Protein AF-A0AAQ4F055-F1 (afdb_monomer)

Sequence (159 aa):
MQILIKCYDGRCVAYERADASFLLQWHLGCYTKAVTPTYRGFDTFYGYYYGEEDYYSHNSTYGNHTGLDFWIGTQPNWADSGVYSTTLYTRRVQQLIRNRQKDKPMFLFMSYQATHGAGGPEPLQAPKENVEKFPYIEENARRHYAGMVDAMDQSVGER

Nearest PDB structures (foldseek):
  1fsu-assembly1_A  TM=9.422E-01  e=6.956E-14  Homo sapiens
  6psm-assembly3_D  TM=8.001E-01  e=7.252E-09  Pseudoalteromonas fuliginea
  6psm-assembly2_E  TM=7.766E-01  e=3.174E-08  Pseudoalteromonas fuliginea
  6psm-assembly3_F  TM=7.761E-01  e=5.657E-08  Pseudoalteromonas fuliginea
  6prm-assembly1_B  TM=7.791E-01  e=8.314E-08  Pseudoalteromonas fuliginea

Secondary structure (DSSP, 8-state):
--EEEEEETTEEEEEEPPEEEEEEE--S--SSGGGSGGGTT-SEEEEESSS---TTT-EEEETTEEEE--EETTEE--TTTTS-HHHHHHHHHHHHHHHS-TTS-EEEEEE--TTSPPSSS------HHHHTT-TT--SHHHHHHHHHHHHHHHHHH--

Foldseek 3Di:
DDFDWDDDPNDTDTDDDAQAEEEEEAQQDDPDPCRDPCNVRHVWYWYFYHPAADQAQCWDDDDPDIDHGTDTRHDTDRPRHRPGRLVVRLVVVVVCVVPDDPPGHHHYHYDDSPPAFHPDDGGQDAPPVLLVVCPVPPDNSVSSSSSSVSSNVVSVVDD

Mean predicted aligned error: 6.12 Å

Solvent-accessible surface area (backbone atoms only — not comparable to full-atom values): 9147 Å² total; per-residue (Å²): 137,72,73,44,74,50,68,58,95,93,44,72,46,80,39,78,68,50,56,25,35,39,34,37,51,61,56,72,50,65,95,44,70,75,48,27,60,64,57,68,78,20,79,38,32,44,34,29,48,54,89,48,34,27,56,30,65,32,31,26,70,58,92,96,45,72,47,76,42,32,29,50,61,90,39,81,47,74,86,60,49,73,43,51,45,69,60,54,51,39,53,48,51,53,50,51,65,71,71,48,61,88,92,52,62,74,42,78,47,74,39,68,63,68,78,58,60,24,54,70,97,65,31,69,75,49,60,65,78,40,28,66,75,39,76,85,47,80,56,64,69,61,19,29,47,50,5,23,49,51,50,50,50,49,46,70,70,61,130

Radius of gyration: 18.48 Å; Cα contacts (8 Å, |Δi|>4): 271; chains: 1; bounding box: 55×34×50 Å

InterPro domains:
  IPR000917 Sulfatase, N-terminal [PF00884] (25-157)
  IPR017850 Alkaline-phosphatase-like, cor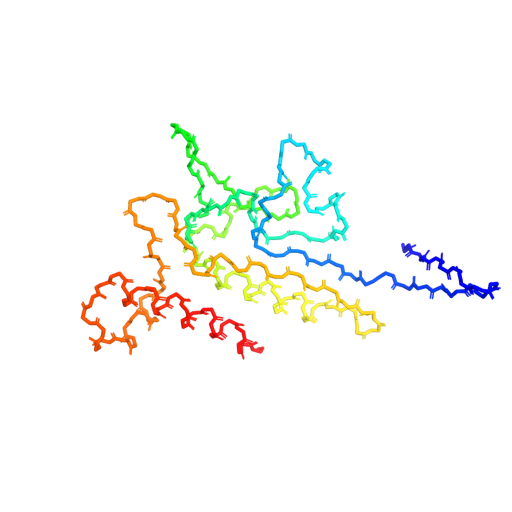e domain superfamily [G3DSA:3.40.720.10] (26-158)
  IPR017850 Alkaline-phosphatase-like, core domain superfamily [SSF53649] (26-158)
  IPR047115 Arylsulfatase B [PTHR10342] (25-157)

Structure (mmCIF, N/CA/C/O backbone):
data_AF-A0AAQ4F055-F1
#
_entry.id   AF-A0AAQ4F055-F1
#
loop_
_atom_site.group_PDB
_atom_site.id
_atom_site.type_symbol
_atom_site.label_atom_id
_atom_site.label_alt_id
_atom_site.label_comp_id
_atom_site.label_asym_id
_atom_site.label_entity_id
_atom_site.label_seq_id
_atom_site.pdbx_PDB_ins_code
_atom_site.Cartn_x
_atom_site.Cartn_y
_atom_site.Cartn_z
_atom_site.occupancy
_atom_site.B_iso_or_equiv
_atom_site.auth_seq_id
_atom_site.auth_comp_id
_atom_site.auth_asym_id
_atom_site.auth_atom_id
_atom_site.pdbx_PDB_model_num
ATOM 1 N N . MET A 1 1 ? -16.832 3.080 24.483 1.00 46.72 1 MET A N 1
ATOM 2 C CA . MET A 1 1 ? -17.998 2.723 23.648 1.00 46.72 1 MET A CA 1
ATOM 3 C C . MET A 1 1 ? -18.779 3.999 23.375 1.00 46.72 1 MET A C 1
ATOM 5 O O . MET A 1 1 ? -19.244 4.607 24.329 1.00 46.72 1 MET A O 1
ATOM 9 N N . GLN A 1 2 ? -18.812 4.479 22.129 1.00 46.78 2 GLN A N 1
ATOM 10 C CA . GLN A 1 2 ? -19.479 5.737 21.766 1.00 46.78 2 GLN A CA 1
ATOM 11 C C . GLN A 1 2 ? -20.788 5.388 21.046 1.00 46.78 2 GLN A C 1
ATOM 13 O O . GLN A 1 2 ? -20.778 5.019 19.875 1.00 46.78 2 GLN A O 1
ATOM 18 N N . ILE A 1 3 ? -21.900 5.425 21.781 1.00 56.66 3 ILE A N 1
ATOM 19 C CA . ILE A 1 3 ? -23.243 5.249 21.219 1.00 56.66 3 ILE A CA 1
ATOM 20 C C . ILE A 1 3 ? -23.617 6.568 20.540 1.00 56.66 3 ILE A C 1
ATOM 22 O O . ILE A 1 3 ? -23.671 7.611 21.193 1.00 56.66 3 ILE A O 1
ATOM 26 N N . LEU A 1 4 ? -23.837 6.536 19.227 1.00 60.16 4 LEU A N 1
ATOM 27 C CA . LEU A 1 4 ? -24.310 7.688 18.466 1.00 60.16 4 LEU A CA 1
ATOM 28 C C . LEU A 1 4 ? -25.834 7.679 18.492 1.00 60.16 4 LEU A C 1
ATOM 30 O O . LEU A 1 4 ? -26.469 6.811 17.903 1.00 60.16 4 LEU A O 1
ATOM 34 N N . ILE A 1 5 ? -26.433 8.656 19.163 1.00 66.44 5 ILE A N 1
ATOM 35 C CA . ILE A 1 5 ? -27.881 8.847 19.119 1.00 66.44 5 ILE A CA 1
ATOM 36 C C . ILE A 1 5 ? -28.179 9.780 17.947 1.00 66.44 5 ILE A C 1
ATOM 38 O O . ILE A 1 5 ? -27.815 10.956 17.980 1.00 66.44 5 ILE A O 1
ATOM 42 N N . LYS A 1 6 ? -28.829 9.260 16.903 1.00 66.25 6 LYS A N 1
ATOM 43 C CA . LYS A 1 6 ? -29.417 10.092 15.847 1.00 66.25 6 LYS A CA 1
ATOM 44 C C . LYS A 1 6 ? -30.926 10.115 16.027 1.00 66.25 6 LYS A C 1
ATOM 46 O O . LYS A 1 6 ? -31.554 9.062 16.126 1.00 66.25 6 LYS A O 1
ATOM 51 N N . CYS A 1 7 ? -31.494 11.315 16.056 1.00 71.38 7 CYS A N 1
ATOM 52 C CA . CYS A 1 7 ? -32.933 11.511 16.144 1.00 71.38 7 CYS A CA 1
ATOM 53 C C . CYS A 1 7 ? -33.461 12.073 14.821 1.00 71.38 7 CYS A C 1
ATOM 55 O O . CYS A 1 7 ? -32.943 13.075 14.333 1.00 71.38 7 CYS A O 1
ATOM 57 N N . TYR A 1 8 ? -34.486 11.430 14.265 1.00 63.22 8 TYR A N 1
ATOM 58 C CA . TYR A 1 8 ? -35.240 11.891 13.096 1.00 63.22 8 TYR A CA 1
ATOM 59 C C . TYR A 1 8 ? -36.734 11.812 13.432 1.00 63.22 8 TYR A C 1
ATOM 61 O O . TYR A 1 8 ? -37.177 10.825 14.020 1.00 63.22 8 TYR A O 1
ATOM 69 N N . ASP A 1 9 ? -37.499 12.861 13.118 1.00 75.25 9 ASP A N 1
ATOM 70 C CA . ASP A 1 9 ? -38.947 12.964 13.378 1.00 75.25 9 ASP A CA 1
ATOM 71 C C . ASP A 1 9 ? -39.368 12.544 14.799 1.00 75.25 9 ASP A C 1
ATOM 73 O O . ASP A 1 9 ? -40.263 11.722 15.001 1.00 75.25 9 ASP A O 1
ATOM 77 N N . GLY A 1 10 ? -38.668 13.069 15.810 1.00 71.44 10 GLY A N 1
ATOM 78 C CA . GLY A 1 10 ? -38.976 12.814 17.223 1.00 71.44 10 GLY A CA 1
ATOM 79 C C . GLY A 1 10 ? -38.654 11.398 17.717 1.00 71.44 10 GLY A C 1
ATOM 80 O O . GLY A 1 10 ? -38.913 11.089 18.878 1.00 71.44 10 GLY A O 1
ATOM 81 N N . ARG A 1 11 ? -38.062 10.538 16.878 1.00 46.00 11 ARG A N 1
ATOM 82 C CA . ARG A 1 11 ? -37.600 9.197 17.254 1.00 46.00 11 ARG A CA 1
ATOM 83 C C . ARG A 1 11 ? -36.081 9.153 17.270 1.00 46.00 11 ARG A C 1
ATOM 85 O O . ARG A 1 11 ? -35.432 9.428 16.264 1.00 46.00 11 ARG A O 1
ATOM 92 N N . CYS A 1 12 ? -35.519 8.798 18.420 1.00 61.97 12 CYS A N 1
ATOM 93 C CA . CYS A 1 12 ? -34.085 8.621 18.599 1.00 61.97 12 CYS A CA 1
ATOM 94 C C . CYS A 1 12 ? -33.729 7.142 18.479 1.00 61.97 12 CYS A C 1
ATOM 96 O O . CYS A 1 12 ? -34.292 6.306 19.183 1.00 61.97 12 CYS A O 1
ATOM 98 N N . VAL A 1 13 ? -32.785 6.828 17.594 1.00 56.88 13 VAL A N 1
ATOM 99 C CA . VAL A 1 13 ? -32.222 5.484 17.452 1.00 56.88 13 VAL A CA 1
ATOM 100 C C . VAL A 1 13 ? -30.773 5.540 17.916 1.00 56.88 13 VAL A C 1
ATOM 102 O O . VAL A 1 13 ? -29.986 6.370 17.449 1.00 56.88 13 VAL A O 1
ATOM 105 N N . ALA A 1 14 ? -30.435 4.671 18.864 1.00 57.00 14 ALA A N 1
ATOM 106 C CA . ALA A 1 14 ? -29.056 4.420 19.241 1.00 57.00 14 ALA A CA 1
ATOM 107 C C . ALA A 1 14 ? -28.395 3.609 18.120 1.00 57.00 14 ALA A C 1
ATOM 109 O O . ALA A 1 14 ? -28.793 2.479 17.851 1.00 57.00 14 ALA A O 1
ATOM 110 N N . TYR A 1 15 ? -27.40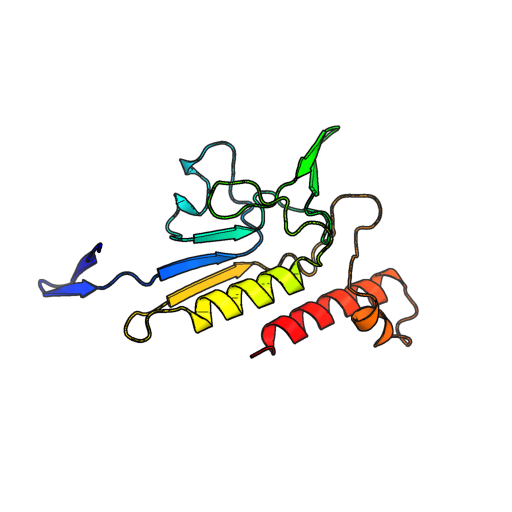9 4.203 17.456 1.00 57.75 15 TYR A N 1
ATOM 111 C CA . TYR A 1 15 ? -26.541 3.517 16.512 1.00 57.75 15 TYR A CA 1
ATOM 112 C C . TYR A 1 15 ? -25.218 3.199 17.195 1.00 57.75 15 TYR A C 1
ATOM 114 O O . TYR A 1 15 ? -24.540 4.079 17.738 1.00 57.75 15 TYR A O 1
ATOM 122 N N . GLU A 1 16 ? -24.818 1.938 17.115 1.00 63.78 16 GLU A N 1
ATOM 123 C CA . GLU A 1 16 ? -23.424 1.587 17.317 1.00 63.78 16 GLU A CA 1
ATOM 124 C C . GLU A 1 16 ? -22.636 2.013 16.082 1.00 63.78 16 GLU A C 1
ATOM 126 O O . GLU A 1 16 ? -22.966 1.662 14.946 1.00 63.78 16 GLU A O 1
ATOM 131 N N . ARG A 1 17 ? -21.601 2.826 16.296 1.00 70.50 17 ARG A N 1
ATOM 132 C CA . ARG A 1 17 ? -20.678 3.199 15.226 1.00 70.50 17 ARG A CA 1
ATOM 133 C C . ARG A 1 17 ? -19.938 1.946 14.768 1.00 70.50 17 ARG A C 1
ATOM 135 O O . ARG A 1 17 ? -19.347 1.270 15.606 1.00 70.50 17 ARG A O 1
ATOM 142 N N . ALA A 1 18 ? -19.943 1.671 13.467 1.00 76.44 18 ALA A N 1
ATOM 143 C CA . ALA A 1 18 ? -19.103 0.627 12.893 1.00 76.44 18 ALA A CA 1
ATOM 144 C C . ALA A 1 18 ? -17.621 0.896 13.195 1.00 76.44 18 ALA A C 1
ATOM 146 O O . ALA A 1 18 ? -17.208 2.057 13.179 1.00 76.44 18 ALA A O 1
ATOM 147 N N . ASP A 1 19 ? -16.830 -0.154 13.431 1.00 81.81 19 ASP A N 1
ATOM 148 C CA . ASP A 1 19 ? -15.371 0.003 13.469 1.00 81.81 19 ASP A CA 1
ATOM 149 C C . ASP A 1 19 ? -14.891 0.368 12.062 1.00 81.81 19 ASP A C 1
ATOM 151 O O . ASP A 1 19 ? -15.080 -0.398 11.113 1.00 81.81 19 ASP A O 1
ATOM 155 N N . ALA A 1 20 ? -14.322 1.563 11.923 1.00 82.38 20 ALA A N 1
ATOM 156 C CA . ALA A 1 20 ? -13.888 2.130 10.658 1.00 82.38 20 ALA A CA 1
ATOM 157 C C . ALA A 1 20 ? -12.373 1.984 10.515 1.00 82.38 20 ALA A C 1
ATOM 159 O O . ALA A 1 20 ? -11.609 2.504 11.325 1.00 82.38 20 ALA A O 1
ATOM 160 N N . SER A 1 21 ? -11.912 1.313 9.465 1.00 85.06 21 SER A N 1
ATOM 161 C CA . SER A 1 21 ? -10.482 1.218 9.155 1.00 85.06 21 SER A CA 1
ATOM 162 C C . SER A 1 21 ? -10.198 1.776 7.771 1.00 85.06 21 SER A C 1
ATOM 164 O O . SER A 1 21 ? -10.921 1.478 6.820 1.00 85.06 21 SER A O 1
ATOM 166 N N . PHE A 1 22 ? -9.144 2.581 7.672 1.00 87.31 22 PHE A N 1
ATOM 167 C CA . PHE A 1 22 ? -8.618 3.080 6.408 1.00 87.31 22 PHE A CA 1
ATOM 168 C C . PHE A 1 22 ? -7.334 2.338 6.070 1.00 87.31 22 PHE A C 1
ATOM 170 O O . PHE A 1 22 ? -6.440 2.218 6.910 1.00 87.31 22 PHE A O 1
ATOM 177 N N . LEU A 1 23 ? -7.231 1.868 4.837 1.00 84.50 23 LEU A N 1
ATOM 178 C CA . LEU A 1 23 ? -6.075 1.146 4.338 1.00 84.50 23 LEU A CA 1
ATOM 179 C C . LEU A 1 23 ? -5.570 1.820 3.066 1.00 84.50 23 LEU A C 1
ATOM 181 O O . LEU A 1 23 ? -6.397 2.198 2.238 1.00 84.50 23 LEU A O 1
ATOM 185 N N . LEU A 1 24 ? -4.242 1.877 2.918 1.00 84.56 24 LEU A N 1
ATOM 186 C CA . LEU A 1 24 ? -3.492 2.419 1.777 1.00 84.56 24 LEU A CA 1
ATOM 187 C C . LEU A 1 24 ? -3.357 3.951 1.710 1.00 84.56 24 LEU A C 1
ATOM 189 O O . LEU A 1 24 ? -2.885 4.565 2.663 1.00 84.56 24 LEU A O 1
ATOM 193 N N . GLN A 1 25 ? -3.692 4.546 0.562 1.00 93.44 25 GLN A N 1
ATOM 194 C CA . GLN A 1 25 ? -3.351 5.902 0.180 1.00 93.44 25 GLN A CA 1
ATOM 195 C C . GLN A 1 25 ? -4.319 6.886 0.807 1.00 93.44 25 GLN A C 1
ATOM 197 O O . GLN A 1 25 ? -5.512 6.863 0.491 1.00 93.44 25 GLN A O 1
ATOM 202 N N . TRP A 1 26 ? -3.804 7.783 1.645 1.00 95.88 26 TRP A N 1
ATOM 203 C CA . TRP A 1 26 ? -4.598 8.884 2.173 1.00 95.88 26 TRP A CA 1
ATOM 204 C C . TRP A 1 26 ? -4.691 10.054 1.189 1.00 95.88 26 TRP A C 1
ATOM 206 O O . TRP A 1 26 ? -5.776 10.357 0.710 1.00 95.88 26 TRP A O 1
ATOM 216 N N . HIS A 1 27 ? -3.571 10.722 0.895 1.00 95.25 27 HIS A N 1
ATOM 217 C CA . HIS A 1 27 ? -3.448 11.855 -0.034 1.00 95.25 27 HIS A CA 1
ATOM 218 C C . HIS A 1 27 ? -4.424 13.037 0.188 1.00 95.25 27 HIS A C 1
ATOM 220 O O . HIS A 1 27 ? -4.659 13.842 -0.709 1.00 95.25 27 HIS A O 1
ATOM 226 N N . LEU A 1 28 ? -4.963 13.200 1.402 1.00 95.50 28 LEU A N 1
ATOM 227 C CA . LEU A 1 28 ? -5.865 14.307 1.774 1.00 95.50 28 LEU A CA 1
ATOM 228 C C . LEU A 1 28 ? -5.256 15.233 2.847 1.00 95.50 28 LEU A C 1
ATOM 230 O O . LEU A 1 28 ? -5.959 15.989 3.521 1.00 95.50 28 LEU A O 1
ATOM 234 N N . GLY A 1 29 ? -3.927 15.190 2.978 1.00 92.75 29 GLY A N 1
ATOM 235 C CA . GLY A 1 29 ? -3.126 16.054 3.842 1.00 92.75 29 GLY A CA 1
ATOM 236 C C . GLY A 1 29 ? -2.565 15.347 5.077 1.00 92.75 29 GLY A C 1
ATOM 237 O O . GLY A 1 29 ? -3.234 14.545 5.722 1.00 92.75 29 GLY A O 1
ATOM 238 N N . CYS A 1 30 ? -1.327 15.688 5.435 1.00 93.38 30 CYS A N 1
ATOM 239 C CA . CYS A 1 30 ? -0.613 15.105 6.579 1.00 93.38 30 CYS A CA 1
ATOM 240 C C . CYS A 1 30 ? 0.200 16.119 7.399 1.00 93.38 30 CYS A C 1
ATOM 242 O O . CYS A 1 30 ? 0.888 15.740 8.341 1.00 93.38 30 CYS A O 1
ATOM 244 N N . TYR A 1 31 ? 0.098 17.417 7.086 1.00 92.56 31 TYR A N 1
ATOM 245 C CA . TYR A 1 31 ? 0.879 18.463 7.758 1.00 92.56 31 TYR A CA 1
ATOM 246 C C . TYR A 1 31 ? 0.569 18.581 9.263 1.00 92.56 31 TYR A C 1
ATOM 248 O O . TYR A 1 31 ? 1.427 18.954 10.058 1.00 92.56 31 TYR A O 1
ATOM 256 N N . THR A 1 32 ? -0.655 18.239 9.677 1.00 94.94 32 THR A N 1
ATOM 257 C CA . THR A 1 32 ? -1.042 18.164 11.093 1.00 94.94 32 THR A CA 1
ATOM 258 C C . THR A 1 32 ? -1.762 16.855 11.382 1.00 94.94 32 THR A C 1
ATOM 260 O O . THR A 1 32 ? -2.409 16.285 10.507 1.00 94.94 32 THR A O 1
ATOM 263 N N . LYS A 1 33 ? -1.749 16.411 12.643 1.00 92.31 33 LYS A N 1
ATOM 264 C CA . LYS A 1 33 ? -2.529 15.235 13.067 1.00 92.31 33 LYS A CA 1
ATOM 265 C C . LYS A 1 33 ? -4.019 15.377 12.743 1.00 92.31 33 LYS A C 1
ATOM 267 O O . LYS A 1 33 ? -4.649 14.412 12.351 1.00 92.31 33 LYS A O 1
ATOM 272 N N . ALA A 1 34 ? -4.577 16.585 12.822 1.00 94.25 34 ALA A N 1
ATOM 273 C CA . ALA A 1 34 ? -5.997 16.828 12.560 1.00 94.25 34 ALA A CA 1
ATOM 274 C C . ALA A 1 34 ? -6.432 16.533 11.110 1.00 94.25 34 ALA A C 1
ATOM 276 O O . ALA A 1 34 ? -7.630 16.440 10.838 1.00 94.25 34 ALA A O 1
ATOM 277 N N . VAL A 1 35 ? -5.496 16.420 10.163 1.00 94.81 35 VAL A N 1
ATOM 278 C CA . VAL A 1 35 ? -5.797 16.056 8.770 1.00 94.81 35 VAL A CA 1
ATOM 279 C C . VAL A 1 35 ? -5.487 14.593 8.447 1.00 94.81 35 VAL A C 1
ATOM 281 O O . VAL A 1 35 ? -5.801 14.175 7.343 1.00 94.81 35 VAL A O 1
ATOM 284 N N . THR A 1 36 ? -4.948 13.798 9.380 1.00 95.75 36 THR A N 1
ATOM 285 C CA . THR A 1 36 ? -4.659 12.374 9.133 1.00 95.75 36 THR A CA 1
ATOM 286 C C . THR A 1 36 ? -5.897 11.484 9.358 1.00 95.75 36 THR A C 1
ATOM 288 O O . THR A 1 36 ? -6.830 11.885 10.065 1.00 95.75 36 THR A O 1
ATOM 291 N N . PRO A 1 37 ? -5.936 10.255 8.798 1.00 95.81 37 PRO A N 1
ATOM 292 C CA . PRO A 1 37 ? -7.121 9.388 8.816 1.00 95.81 37 PRO A CA 1
ATOM 293 C C . PRO A 1 37 ? -7.664 9.103 10.220 1.00 95.81 37 PRO A C 1
ATOM 295 O O . PRO A 1 37 ? -8.876 9.160 10.445 1.00 95.81 37 PRO A O 1
ATOM 298 N N . THR A 1 38 ? -6.772 8.876 11.191 1.00 94.81 38 THR A N 1
ATOM 299 C CA . THR A 1 38 ? -7.136 8.564 12.584 1.00 94.81 38 THR A CA 1
ATOM 300 C C . THR A 1 38 ? -7.831 9.716 13.315 1.00 94.81 38 THR A C 1
ATOM 302 O O . THR A 1 38 ? -8.491 9.502 14.328 1.00 94.81 38 THR A O 1
ATOM 305 N N . TYR A 1 39 ? -7.753 10.937 12.778 1.00 93.94 39 TYR A N 1
ATOM 306 C CA . TYR A 1 39 ? -8.461 12.121 13.274 1.00 93.94 39 TYR A CA 1
ATOM 307 C C . TYR A 1 39 ? -9.610 12.554 12.347 1.00 93.94 39 TYR A C 1
ATOM 309 O O . TYR A 1 39 ? -10.249 13.580 12.581 1.00 93.94 39 TYR A O 1
ATOM 317 N N . ARG A 1 40 ? -9.903 11.768 11.303 1.00 93.00 40 ARG A N 1
ATOM 318 C CA . ARG A 1 40 ? -10.929 12.042 10.282 1.00 93.00 40 ARG A CA 1
ATOM 319 C C . ARG A 1 40 ? -12.012 10.967 10.199 1.00 93.00 40 ARG A C 1
ATOM 321 O O . ARG A 1 40 ? -12.712 10.868 9.199 1.00 93.00 40 ARG A O 1
ATOM 328 N N . GLY A 1 41 ? -12.203 10.217 11.283 1.00 90.00 41 GLY A N 1
ATOM 329 C CA . GLY A 1 41 ? -13.308 9.266 11.418 1.00 90.00 41 GLY A CA 1
ATOM 330 C C . GLY A 1 41 ? -12.924 7.800 11.220 1.00 90.00 41 GLY A C 1
ATOM 331 O O . GLY A 1 41 ? -13.812 6.951 11.272 1.00 90.00 41 GLY A O 1
ATOM 332 N N . PHE A 1 42 ? -11.636 7.491 11.067 1.00 93.75 42 PHE A N 1
ATOM 333 C CA . PHE A 1 42 ? -11.143 6.116 11.048 1.00 93.75 42 PHE A CA 1
ATOM 334 C C . PHE A 1 42 ? -10.541 5.744 12.400 1.00 93.75 42 PHE A C 1
ATOM 336 O O . PHE A 1 42 ? -9.725 6.476 12.948 1.00 93.75 42 PHE A O 1
ATOM 343 N N . ASP A 1 43 ? -10.954 4.607 12.944 1.00 92.75 43 ASP A N 1
ATOM 344 C CA . ASP A 1 43 ? -10.450 4.070 14.207 1.00 92.75 43 ASP A CA 1
ATOM 345 C C . ASP A 1 43 ? -9.057 3.452 14.025 1.00 92.75 43 ASP A C 1
ATOM 347 O O . ASP A 1 43 ? -8.217 3.525 14.922 1.00 92.75 43 ASP A O 1
ATOM 351 N N . THR A 1 44 ? -8.779 2.884 12.844 1.00 94.44 44 THR A N 1
ATOM 352 C CA . THR A 1 44 ? -7.444 2.384 12.491 1.00 94.44 44 THR A CA 1
ATOM 353 C C . THR A 1 44 ? -6.989 2.867 11.115 1.00 94.44 44 THR A C 1
ATOM 355 O O . THR A 1 44 ? -7.802 3.109 10.221 1.00 94.44 44 THR A O 1
ATOM 358 N N . PHE A 1 45 ? -5.672 3.005 10.955 1.00 96.62 45 PHE A N 1
ATOM 359 C CA . PHE A 1 45 ? -5.017 3.344 9.694 1.00 96.62 45 PHE A CA 1
ATOM 360 C C . PHE A 1 45 ? -3.835 2.405 9.458 1.00 96.62 45 PHE A C 1
ATOM 362 O O . PHE A 1 45 ? -3.095 2.109 10.400 1.00 96.62 45 PHE A O 1
ATOM 369 N N . TYR A 1 46 ? -3.674 1.927 8.228 1.00 97.50 46 TYR A N 1
ATOM 370 C CA . TYR A 1 46 ? -2.503 1.171 7.791 1.00 97.50 46 TYR A CA 1
ATOM 371 C C . TYR A 1 46 ? -2.213 1.507 6.324 1.00 97.50 46 TYR A C 1
ATOM 373 O O . TYR A 1 46 ? -2.970 1.102 5.440 1.00 97.50 46 TYR A O 1
ATOM 381 N N . GLY A 1 47 ? -1.164 2.280 6.062 1.00 96.75 47 GLY A N 1
ATOM 382 C CA . GLY A 1 47 ? -0.874 2.794 4.723 1.00 96.75 47 GLY A CA 1
ATOM 383 C C . GLY A 1 47 ? 0.007 4.036 4.742 1.00 96.75 47 GLY A C 1
ATOM 384 O O . GLY A 1 47 ? 0.747 4.239 5.703 1.00 96.75 47 GLY A O 1
ATOM 385 N N . TYR A 1 48 ? -0.102 4.855 3.699 1.00 96.69 48 TYR A N 1
ATOM 386 C CA . TYR A 1 48 ? 0.771 6.001 3.448 1.00 96.69 48 TYR A CA 1
ATOM 387 C C . TYR A 1 48 ? 0.008 7.309 3.264 1.00 96.69 48 TYR A C 1
ATOM 389 O O . TYR A 1 48 ? -1.190 7.324 2.951 1.00 96.69 48 TYR A O 1
ATOM 397 N N . TYR A 1 49 ? 0.674 8.433 3.528 1.00 96.06 49 TYR A N 1
ATOM 398 C CA . TYR A 1 49 ? 0.023 9.738 3.539 1.00 96.06 49 TYR A CA 1
ATOM 399 C C . TYR A 1 49 ? 0.068 10.477 2.206 1.00 96.06 49 TYR A C 1
ATOM 401 O O . TYR A 1 49 ? -0.895 11.184 1.890 1.00 96.06 49 TYR A O 1
ATOM 409 N N . TYR A 1 50 ? 1.157 10.355 1.455 1.00 93.62 50 TYR A N 1
ATOM 410 C CA . TYR A 1 50 ? 1.378 11.061 0.200 1.00 93.62 50 TYR A CA 1
ATOM 411 C C . TYR A 1 50 ? 0.615 10.435 -0.976 1.00 93.62 50 TYR A C 1
ATOM 413 O O . TYR A 1 50 ? -0.215 9.538 -0.823 1.00 93.62 50 TYR A O 1
ATOM 421 N N . GLY A 1 51 ? 0.822 11.006 -2.165 1.00 92.56 51 GLY A N 1
ATOM 422 C CA . GLY A 1 51 ? 0.188 10.566 -3.405 1.00 92.56 51 GLY A CA 1
ATOM 423 C C . GLY A 1 51 ? 0.827 9.331 -4.034 1.00 92.56 51 GLY A C 1
ATOM 424 O O . GLY A 1 51 ? 0.174 8.657 -4.824 1.00 92.56 51 GLY A O 1
ATOM 425 N N . GLU A 1 52 ? 2.074 9.040 -3.673 1.00 92.75 52 GLU A N 1
ATOM 426 C CA . GLU A 1 52 ? 2.874 7.951 -4.218 1.00 92.75 52 GLU A CA 1
ATOM 427 C C . GLU A 1 52 ? 3.956 7.524 -3.221 1.00 92.75 52 GLU A C 1
ATOM 429 O O . GLU A 1 52 ? 4.486 8.340 -2.460 1.00 92.75 52 GLU A O 1
ATOM 434 N N . GLU A 1 53 ? 4.306 6.247 -3.276 1.00 94.88 53 GLU A N 1
ATOM 435 C CA . GLU A 1 53 ? 5.485 5.657 -2.652 1.00 94.88 53 GLU A CA 1
ATOM 436 C C . GLU A 1 53 ? 5.967 4.481 -3.514 1.00 94.88 53 GLU A C 1
ATOM 438 O O . GLU A 1 53 ? 5.299 4.072 -4.467 1.00 94.88 53 GLU A O 1
ATOM 443 N N . ASP A 1 54 ? 7.146 3.959 -3.211 1.00 96.31 54 ASP A N 1
ATOM 444 C CA . ASP A 1 54 ? 7.661 2.713 -3.778 1.00 96.31 54 ASP A CA 1
ATOM 445 C C . ASP A 1 54 ? 6.897 1.498 -3.218 1.00 96.31 54 ASP A C 1
ATOM 447 O O . ASP A 1 54 ? 6.654 1.425 -2.016 1.00 96.31 54 ASP A O 1
ATOM 451 N N . TYR A 1 55 ? 6.526 0.528 -4.061 1.00 96.75 55 TYR A N 1
ATOM 452 C CA . TYR A 1 55 ? 5.661 -0.598 -3.670 1.00 96.75 55 TYR A CA 1
ATOM 453 C C . TYR A 1 55 ? 6.301 -1.576 -2.677 1.00 96.75 55 TYR A C 1
ATOM 455 O O . TYR A 1 55 ? 5.584 -2.404 -2.113 1.00 96.75 55 TYR A O 1
ATOM 463 N N . TYR A 1 56 ? 7.625 -1.559 -2.512 1.00 96.44 56 TYR A N 1
ATOM 464 C CA . TYR A 1 56 ? 8.341 -2.523 -1.674 1.00 96.44 56 TYR A CA 1
ATOM 465 C C . TYR A 1 56 ? 9.002 -1.853 -0.476 1.00 96.44 56 TYR A C 1
ATOM 467 O O . TYR A 1 56 ? 8.871 -2.322 0.650 1.00 96.44 56 TYR A O 1
ATOM 475 N N . SER A 1 57 ? 9.753 -0.781 -0.706 1.00 95.94 57 SER A N 1
ATOM 476 C CA . SER A 1 57 ? 10.441 -0.045 0.353 1.00 95.94 57 SER A CA 1
ATOM 477 C C . SER A 1 57 ? 9.504 0.867 1.142 1.00 95.94 57 SER A C 1
ATOM 479 O O . SER A 1 57 ? 9.830 1.172 2.291 1.00 95.94 57 SER A O 1
ATOM 481 N N . HIS A 1 58 ? 8.366 1.257 0.548 1.00 96.06 58 HIS A N 1
ATOM 482 C CA . HIS A 1 58 ? 7.384 2.212 1.085 1.00 96.06 58 HIS A CA 1
ATOM 483 C C . HIS A 1 58 ? 7.992 3.587 1.384 1.00 96.06 58 HIS A C 1
ATOM 485 O O . HIS A 1 58 ? 7.630 4.293 2.327 1.00 96.06 58 HIS A O 1
ATOM 491 N N . ASN A 1 59 ? 9.009 3.945 0.599 1.00 95.50 59 ASN A N 1
ATOM 492 C CA . ASN A 1 59 ? 9.608 5.265 0.633 1.00 95.50 59 ASN A CA 1
ATOM 493 C C . ASN A 1 59 ? 8.917 6.172 -0.382 1.00 95.50 59 ASN A C 1
ATOM 495 O O . ASN A 1 59 ? 8.657 5.772 -1.517 1.00 95.50 59 ASN A O 1
ATOM 499 N N . SER A 1 60 ? 8.711 7.426 0.001 1.00 93.50 60 SER A N 1
ATOM 500 C CA . SER A 1 60 ? 8.294 8.496 -0.899 1.00 93.50 60 SER A CA 1
ATOM 501 C C . SER A 1 60 ? 9.433 9.504 -1.060 1.00 93.50 60 SER A C 1
ATOM 503 O O . SER A 1 60 ? 10.255 9.690 -0.154 1.00 93.50 60 SER A O 1
ATOM 505 N N . THR A 1 61 ? 9.516 10.139 -2.230 1.00 90.19 61 THR A N 1
ATOM 506 C CA . THR A 1 61 ? 10.519 11.171 -2.524 1.00 90.19 61 THR A CA 1
ATOM 507 C C . THR A 1 61 ? 9.825 12.488 -2.831 1.00 90.19 61 THR A C 1
ATOM 509 O O . THR A 1 61 ? 8.994 12.563 -3.729 1.00 90.19 61 THR A O 1
ATOM 512 N N . TYR A 1 62 ? 10.198 13.547 -2.116 1.00 85.06 62 TYR A N 1
ATOM 513 C CA . TYR A 1 62 ? 9.710 14.899 -2.361 1.00 85.06 62 TYR A CA 1
ATOM 514 C C . TYR A 1 62 ? 10.884 15.876 -2.448 1.00 85.06 62 TYR A C 1
ATOM 516 O O . TYR A 1 62 ? 11.615 16.100 -1.478 1.00 85.06 62 TYR A O 1
ATOM 524 N N . GLY A 1 63 ? 11.085 16.461 -3.631 1.00 86.75 63 GLY A N 1
ATOM 525 C CA . GLY A 1 63 ? 12.278 17.256 -3.922 1.00 86.75 63 GLY A CA 1
ATOM 526 C C . GLY A 1 63 ? 13.547 16.413 -3.770 1.00 86.75 63 GLY A C 1
ATOM 527 O O . GLY A 1 63 ? 13.679 15.376 -4.408 1.00 86.75 63 GLY A O 1
ATOM 528 N N . ASN A 1 64 ? 14.458 16.843 -2.894 1.00 90.00 64 ASN A N 1
ATOM 529 C CA . ASN A 1 64 ? 15.728 16.150 -2.631 1.00 90.00 64 ASN A CA 1
ATOM 530 C C . ASN A 1 64 ? 15.682 15.261 -1.374 1.00 90.00 64 ASN A C 1
ATOM 532 O O . ASN A 1 64 ? 16.729 14.875 -0.854 1.00 90.00 64 ASN A O 1
ATOM 536 N N . HIS A 1 65 ? 14.488 14.986 -0.844 1.00 90.56 65 HIS A N 1
ATOM 537 C CA . HIS A 1 65 ? 14.307 14.201 0.370 1.00 90.56 65 HIS A CA 1
ATOM 538 C C . HIS A 1 65 ? 13.576 12.903 0.058 1.00 90.56 65 HIS A C 1
ATOM 540 O O . HIS A 1 65 ? 12.487 12.929 -0.509 1.00 90.56 65 HIS A O 1
ATOM 546 N N . THR A 1 66 ? 14.155 11.788 0.493 1.00 93.31 66 THR A N 1
ATOM 547 C CA . THR A 1 66 ? 13.550 10.456 0.418 1.00 93.31 66 THR A CA 1
ATOM 548 C C . THR A 1 66 ? 13.446 9.895 1.826 1.00 93.31 66 THR A C 1
ATOM 550 O O . THR A 1 66 ? 14.397 9.984 2.606 1.00 93.31 66 THR A O 1
ATOM 553 N N . GLY A 1 67 ? 12.299 9.318 2.158 1.00 94.06 67 GLY A N 1
ATOM 554 C CA . GLY A 1 67 ? 12.083 8.679 3.449 1.00 94.06 67 GLY A CA 1
ATOM 555 C C . GLY A 1 67 ? 10.833 7.814 3.453 1.00 94.06 67 GLY A C 1
ATOM 556 O O . GLY A 1 67 ? 10.031 7.875 2.524 1.00 94.06 67 GLY A O 1
ATOM 557 N N . LEU A 1 68 ? 10.687 7.020 4.511 1.00 96.31 68 LEU A N 1
ATOM 558 C CA . LEU A 1 68 ? 9.547 6.130 4.695 1.00 96.31 68 LEU A CA 1
ATOM 559 C C . LEU A 1 68 ? 8.253 6.940 4.842 1.00 96.31 68 LEU A C 1
ATOM 561 O O . LEU A 1 68 ? 8.185 7.839 5.684 1.00 96.31 68 LEU A O 1
ATOM 565 N N . ASP A 1 69 ? 7.224 6.566 4.085 1.00 95.94 69 ASP A N 1
ATOM 566 C CA . ASP A 1 69 ? 5.858 7.072 4.233 1.00 95.94 69 ASP A CA 1
ATOM 567 C C . ASP A 1 69 ? 4.864 5.956 4.587 1.00 95.94 69 ASP A C 1
ATOM 569 O O . ASP A 1 69 ? 3.711 5.994 4.209 1.00 95.94 69 ASP A O 1
ATOM 573 N N . PHE A 1 70 ? 5.256 4.980 5.397 1.00 97.25 70 PHE A N 1
ATOM 574 C CA . PHE A 1 70 ? 4.389 3.862 5.770 1.00 97.25 70 PHE A CA 1
ATOM 575 C C . PHE A 1 70 ? 4.042 3.883 7.253 1.00 97.25 70 PHE A C 1
ATOM 577 O O . PHE A 1 70 ? 4.929 4.004 8.101 1.00 97.25 70 PHE A O 1
ATOM 584 N N . TRP A 1 71 ? 2.760 3.743 7.594 1.00 97.31 71 TRP A N 1
ATOM 585 C CA . TRP A 1 71 ? 2.253 4.021 8.939 1.00 97.31 71 TRP A CA 1
ATOM 586 C C . TRP A 1 71 ? 1.284 2.956 9.450 1.00 97.31 71 TRP A C 1
ATOM 588 O O . TRP A 1 71 ? 0.407 2.487 8.727 1.00 97.31 71 TRP A O 1
ATOM 598 N N . ILE A 1 72 ? 1.372 2.660 10.752 1.00 96.50 72 ILE A N 1
ATOM 599 C CA . ILE A 1 72 ? 0.329 1.975 11.528 1.00 96.50 72 ILE A CA 1
ATOM 600 C C . ILE A 1 72 ? -0.241 2.970 12.537 1.00 96.50 72 ILE A C 1
ATOM 602 O O . ILE A 1 72 ? 0.425 3.382 13.491 1.00 96.50 72 ILE A O 1
ATOM 606 N N . GLY A 1 73 ? -1.495 3.369 12.337 1.00 94.69 73 GLY A N 1
ATOM 607 C CA . GLY A 1 73 ? -2.137 4.413 13.126 1.00 94.69 73 GLY A CA 1
ATOM 608 C C . GLY A 1 73 ? -1.419 5.749 12.944 1.00 94.69 73 GLY A C 1
ATOM 609 O O . GLY A 1 73 ? -1.645 6.447 11.965 1.00 94.69 73 GLY A O 1
ATOM 610 N N . THR A 1 74 ? -0.566 6.116 13.900 1.00 94.31 74 THR A N 1
ATOM 611 C CA . THR A 1 74 ? 0.245 7.346 13.850 1.00 94.31 74 THR A CA 1
ATOM 612 C C . THR A 1 74 ? 1.743 7.079 13.999 1.00 94.31 74 THR A C 1
ATOM 614 O O . THR A 1 74 ? 2.489 8.013 14.284 1.00 94.31 74 THR A O 1
ATOM 617 N N . GLN A 1 75 ? 2.175 5.820 13.905 1.00 96.69 75 GLN A N 1
ATOM 618 C CA . GLN A 1 75 ? 3.572 5.417 14.071 1.00 96.69 75 GLN A CA 1
ATOM 619 C C . GLN A 1 75 ? 4.141 4.927 12.738 1.00 96.69 75 GLN A C 1
ATOM 621 O O . GLN A 1 75 ? 3.421 4.230 12.019 1.00 96.69 75 GLN A O 1
ATOM 626 N N . PRO A 1 76 ? 5.398 5.265 12.405 1.00 96.94 76 PRO A N 1
ATOM 627 C CA . PRO A 1 76 ? 6.040 4.769 11.196 1.00 96.94 76 PRO A CA 1
ATOM 628 C C . PRO A 1 76 ? 6.265 3.254 11.280 1.00 96.94 76 PRO A C 1
ATOM 630 O O . PRO A 1 76 ? 6.570 2.716 12.348 1.00 96.94 76 PRO A O 1
ATOM 633 N N . ASN A 1 77 ? 6.131 2.573 10.148 1.00 97.19 77 ASN A N 1
ATOM 634 C CA . ASN A 1 77 ? 6.157 1.122 10.042 1.00 97.19 77 ASN A CA 1
ATOM 635 C C . ASN A 1 77 ? 7.341 0.617 9.217 1.00 97.19 77 ASN A C 1
ATOM 637 O O . ASN A 1 77 ? 7.226 0.322 8.032 1.00 97.19 77 ASN A O 1
ATOM 641 N N . TRP A 1 78 ? 8.485 0.478 9.873 1.00 96.25 78 TRP A N 1
ATOM 642 C CA . TRP A 1 78 ? 9.715 0.003 9.236 1.00 96.25 78 TRP A CA 1
ATOM 643 C C . TRP A 1 78 ? 9.737 -1.510 8.997 1.00 96.25 78 TRP A C 1
ATOM 645 O O . TRP A 1 78 ? 10.496 -1.989 8.161 1.00 96.25 78 TRP A O 1
ATOM 655 N N . ALA A 1 79 ? 8.934 -2.268 9.750 1.00 96.75 79 ALA A N 1
ATOM 656 C CA . ALA A 1 79 ? 9.009 -3.728 9.789 1.00 96.75 79 ALA A CA 1
ATOM 657 C C . ALA A 1 79 ? 8.527 -4.401 8.496 1.00 96.75 79 ALA A C 1
ATOM 659 O O . ALA A 1 79 ? 8.955 -5.511 8.196 1.00 96.75 79 ALA A O 1
ATOM 660 N N . ASP A 1 80 ? 7.664 -3.724 7.739 1.00 95.88 80 ASP A N 1
ATOM 661 C CA . ASP A 1 80 ? 7.050 -4.255 6.520 1.00 95.88 80 ASP A CA 1
ATOM 662 C C . ASP A 1 80 ? 7.788 -3.830 5.232 1.00 95.88 80 ASP A C 1
ATOM 664 O O . ASP A 1 80 ? 7.331 -4.109 4.120 1.00 95.88 80 ASP A O 1
ATOM 668 N N . SER A 1 81 ? 8.947 -3.174 5.363 1.00 95.31 81 SER A N 1
ATOM 669 C CA . SER A 1 81 ? 9.797 -2.822 4.222 1.00 95.31 81 SER A CA 1
ATOM 670 C C . SER A 1 81 ? 10.333 -4.077 3.518 1.00 95.31 81 SER A C 1
ATOM 672 O O . SER A 1 81 ? 10.712 -5.062 4.152 1.00 95.31 81 SER A O 1
ATOM 674 N N . GLY A 1 82 ? 10.360 -4.042 2.188 1.00 95.94 82 GLY A N 1
ATOM 675 C CA . GLY A 1 82 ? 10.740 -5.153 1.313 1.00 95.94 82 GLY A CA 1
ATOM 676 C C . GLY A 1 82 ? 9.580 -6.070 0.911 1.00 95.94 82 GLY A C 1
ATOM 677 O O . GLY A 1 82 ? 9.787 -7.001 0.134 1.00 95.94 82 GLY A O 1
ATOM 678 N N . VAL A 1 83 ? 8.362 -5.823 1.398 1.00 97.25 83 VAL A N 1
ATOM 679 C CA . VAL A 1 83 ? 7.169 -6.601 1.039 1.00 97.25 83 VAL A CA 1
ATOM 680 C C . VAL A 1 83 ? 6.278 -5.780 0.117 1.00 97.25 83 VAL A C 1
ATOM 682 O O . VAL A 1 83 ? 5.971 -4.636 0.426 1.00 97.25 83 VAL A O 1
ATOM 685 N N . TYR A 1 84 ? 5.818 -6.386 -0.981 1.00 97.19 84 TYR A N 1
ATOM 686 C CA . TYR A 1 84 ? 4.918 -5.730 -1.930 1.00 97.19 84 TYR A CA 1
ATOM 687 C C . TYR A 1 84 ? 3.648 -5.218 -1.238 1.00 97.19 84 TYR A C 1
ATOM 689 O O . TYR A 1 84 ? 2.959 -5.970 -0.540 1.00 97.19 84 TYR A O 1
ATOM 697 N N . SER A 1 85 ? 3.324 -3.947 -1.455 1.00 95.81 85 SER A N 1
ATOM 698 C CA . SER A 1 85 ? 2.292 -3.225 -0.715 1.00 95.81 85 SER A CA 1
ATOM 699 C C . SER A 1 85 ? 0.923 -3.914 -0.803 1.00 95.81 85 SER A C 1
ATOM 701 O O . SER A 1 85 ? 0.317 -4.219 0.223 1.00 95.81 85 SER A O 1
ATOM 703 N N . THR A 1 86 ? 0.483 -4.309 -2.005 1.00 95.94 86 THR A N 1
ATOM 704 C CA . THR A 1 86 ? -0.786 -5.040 -2.227 1.00 95.94 86 THR A CA 1
ATOM 705 C C . THR A 1 86 ? -0.894 -6.281 -1.332 1.00 95.94 86 THR A C 1
ATOM 707 O O . THR A 1 86 ? -1.934 -6.513 -0.710 1.00 95.94 86 THR A O 1
ATOM 710 N N . THR A 1 87 ? 0.198 -7.033 -1.171 1.00 95.88 87 THR A N 1
ATOM 711 C CA . THR A 1 87 ? 0.259 -8.216 -0.300 1.00 95.88 87 THR A CA 1
ATOM 712 C C . THR A 1 87 ? 0.069 -7.848 1.173 1.00 95.88 87 THR A C 1
ATOM 714 O O . THR A 1 87 ? -0.661 -8.530 1.897 1.00 95.88 87 THR A O 1
ATOM 717 N N . LEU A 1 88 ? 0.693 -6.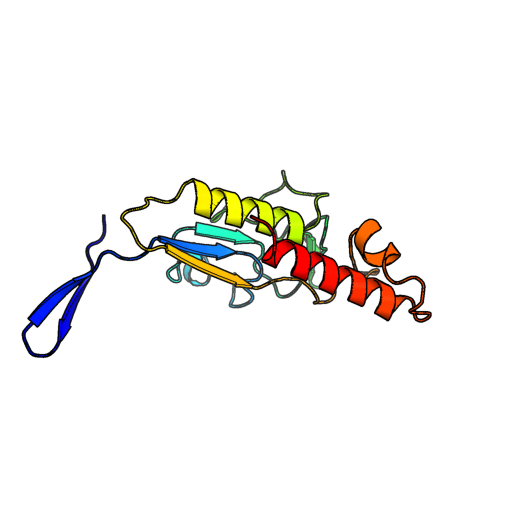762 1.637 1.00 95.94 88 LEU A N 1
ATOM 718 C CA . LEU A 1 88 ? 0.537 -6.274 3.010 1.00 95.94 88 LEU A CA 1
ATOM 719 C C . LEU A 1 88 ? -0.908 -5.874 3.306 1.00 95.94 88 LEU A C 1
ATOM 721 O O . LEU A 1 88 ? -1.472 -6.280 4.325 1.00 95.94 88 LEU A O 1
ATOM 725 N N . TYR A 1 89 ? -1.538 -5.131 2.398 1.00 94.00 89 TYR A N 1
ATOM 726 C CA . TYR A 1 89 ? -2.916 -4.688 2.593 1.00 94.00 89 TYR A CA 1
ATOM 727 C C . TYR A 1 89 ? -3.902 -5.847 2.563 1.00 94.00 89 TYR A C 1
ATOM 729 O O . TYR A 1 89 ? -4.797 -5.884 3.406 1.00 94.00 89 TYR A O 1
ATOM 737 N N . THR A 1 90 ? -3.693 -6.831 1.686 1.00 94.88 90 THR A N 1
ATOM 738 C CA . THR A 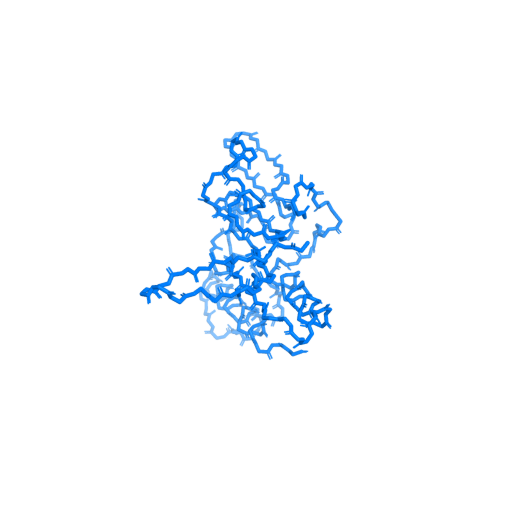1 90 ? -4.478 -8.076 1.673 1.00 94.88 90 THR A CA 1
ATOM 739 C C . THR A 1 90 ? -4.429 -8.753 3.042 1.00 94.88 90 THR A C 1
ATOM 741 O O . THR A 1 90 ? -5.461 -8.990 3.677 1.00 94.88 90 THR A O 1
ATOM 744 N N . ARG A 1 91 ? -3.216 -8.976 3.570 1.00 95.00 91 ARG A N 1
ATOM 745 C CA . ARG A 1 91 ? -3.009 -9.586 4.894 1.00 95.00 91 ARG A CA 1
ATOM 746 C C . ARG A 1 91 ? -3.669 -8.772 6.002 1.00 95.00 91 ARG A C 1
ATOM 748 O O . ARG A 1 91 ? -4.276 -9.351 6.908 1.00 95.00 91 ARG A O 1
ATOM 755 N N . ARG A 1 92 ? -3.584 -7.440 5.931 1.00 94.75 92 ARG A N 1
ATOM 756 C CA . ARG A 1 92 ? -4.183 -6.541 6.919 1.00 94.75 92 ARG A CA 1
ATOM 757 C C . ARG A 1 92 ? -5.709 -6.588 6.886 1.00 94.75 92 ARG A C 1
ATOM 759 O O . ARG A 1 92 ? -6.317 -6.714 7.948 1.00 94.75 92 ARG A O 1
ATOM 766 N N . VAL A 1 93 ? -6.324 -6.544 5.703 1.00 93.62 93 VAL A N 1
ATOM 767 C CA . VAL A 1 93 ? -7.778 -6.703 5.523 1.00 93.62 93 VAL A CA 1
ATOM 768 C C . VAL A 1 93 ? -8.235 -8.032 6.103 1.00 93.62 93 VAL A C 1
ATOM 770 O O . VAL A 1 93 ? -9.138 -8.060 6.939 1.00 93.62 93 VAL A O 1
ATOM 773 N N . GLN A 1 94 ? -7.580 -9.129 5.728 1.00 94.69 94 GLN A N 1
ATOM 774 C CA . GLN A 1 94 ? -7.926 -10.449 6.239 1.00 94.69 94 GLN A CA 1
ATOM 775 C C . GLN A 1 94 ? -7.795 -10.524 7.768 1.00 94.69 94 GLN A C 1
ATOM 777 O O . GLN A 1 94 ? -8.654 -11.095 8.439 1.00 94.69 94 GLN A O 1
ATOM 782 N N . GLN A 1 95 ? -6.746 -9.929 8.348 1.00 93.75 95 GLN A N 1
ATOM 783 C CA . GLN A 1 95 ? -6.578 -9.854 9.800 1.00 93.75 95 GLN A CA 1
ATOM 784 C C . GLN A 1 95 ? -7.727 -9.080 10.463 1.00 93.75 95 GLN A C 1
ATOM 786 O O . GLN A 1 95 ? -8.273 -9.553 11.460 1.00 93.75 95 GLN A O 1
ATOM 791 N N . LEU A 1 96 ? -8.115 -7.926 9.912 1.00 92.50 96 LEU A N 1
ATOM 792 C CA . LEU A 1 96 ? -9.235 -7.126 10.417 1.00 92.50 96 LEU A CA 1
ATOM 793 C C . LEU A 1 96 ? -10.554 -7.902 10.330 1.00 92.50 96 LEU A C 1
ATOM 795 O O . LEU A 1 96 ? -11.282 -7.986 11.316 1.00 92.50 96 LEU A O 1
ATOM 799 N N . ILE A 1 97 ? -10.827 -8.547 9.192 1.00 92.44 97 ILE A N 1
ATOM 800 C CA . ILE A 1 97 ? -12.023 -9.373 8.988 1.00 92.44 97 ILE A CA 1
ATOM 801 C C . ILE A 1 97 ? -12.063 -10.536 9.984 1.00 92.44 97 ILE A C 1
ATOM 803 O O . ILE A 1 97 ? -13.122 -10.784 10.566 1.00 92.44 97 ILE A O 1
ATOM 807 N N . ARG A 1 98 ? -10.946 -11.248 10.190 1.00 93.44 98 ARG A N 1
ATOM 808 C CA . ARG A 1 98 ? -10.860 -12.389 11.120 1.00 93.44 98 ARG A CA 1
ATOM 809 C C . ARG A 1 98 ? -11.050 -11.971 12.576 1.00 93.44 98 ARG A C 1
ATOM 811 O O . ARG A 1 98 ? -11.713 -12.688 13.320 1.00 93.44 98 ARG A O 1
ATOM 818 N N . ASN A 1 99 ? -10.504 -10.820 12.961 1.00 92.12 99 ASN A N 1
ATOM 819 C CA . ASN A 1 99 ? -10.497 -10.354 14.348 1.00 92.12 99 ASN A CA 1
ATOM 820 C C . ASN A 1 99 ? -11.699 -9.467 14.710 1.00 92.12 99 ASN A C 1
ATOM 822 O O . ASN A 1 99 ? -11.786 -9.008 15.849 1.00 92.12 99 ASN A O 1
ATOM 826 N N . ARG A 1 100 ? -12.616 -9.198 13.770 1.00 90.50 100 ARG A N 1
ATOM 827 C CA . ARG A 1 100 ? -13.774 -8.332 14.024 1.00 90.50 100 ARG A CA 1
ATOM 828 C C . ARG A 1 100 ? -14.742 -8.938 15.040 1.00 90.50 100 ARG A C 1
ATOM 830 O O . ARG A 1 100 ? -14.945 -10.154 15.093 1.00 90.50 100 ARG A O 1
ATOM 837 N N . GLN A 1 101 ? -15.431 -8.061 15.759 1.00 89.06 101 GLN A N 1
ATOM 838 C CA . GLN A 1 101 ? -16.606 -8.420 16.550 1.00 89.06 101 GLN A CA 1
ATOM 839 C C . GLN A 1 101 ? -17.761 -8.754 15.596 1.00 89.06 101 GLN A C 1
ATOM 841 O O . GLN A 1 101 ? -18.089 -7.965 14.714 1.00 89.06 101 GLN A O 1
ATOM 846 N N . LYS A 1 102 ? -18.328 -9.962 15.697 1.00 88.44 102 LYS A N 1
ATOM 847 C CA . LYS A 1 102 ? -19.314 -10.467 14.717 1.00 88.44 102 LYS A CA 1
ATOM 848 C C . LYS A 1 102 ? -20.682 -9.794 14.830 1.00 88.44 102 LYS A C 1
ATOM 850 O O . LYS A 1 102 ? -21.438 -9.796 13.865 1.00 88.44 102 LYS A O 1
ATOM 855 N N . ASP A 1 103 ? -20.984 -9.271 16.005 1.00 89.00 103 ASP A N 1
ATOM 856 C CA . ASP A 1 103 ? -22.197 -8.557 16.390 1.00 89.00 103 ASP A CA 1
ATOM 857 C C . ASP A 1 103 ? -22.159 -7.067 16.028 1.00 89.00 103 ASP A C 1
ATOM 859 O O . ASP A 1 103 ? -23.202 -6.416 16.007 1.00 89.00 103 ASP A O 1
ATOM 863 N N . LYS A 1 104 ? -20.984 -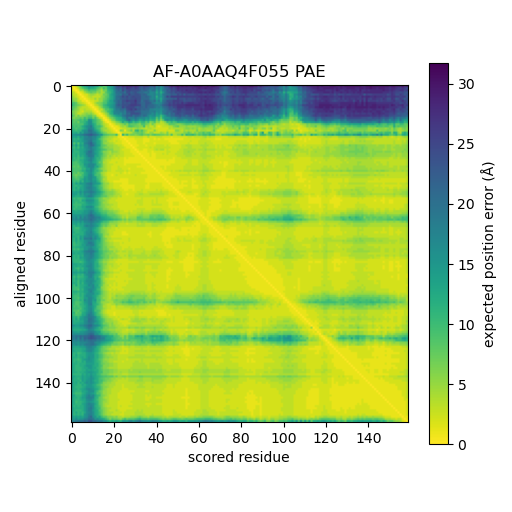6.544 15.661 1.00 86.56 104 LYS A N 1
ATOM 864 C CA . LYS A 1 104 ? -20.787 -5.143 15.307 1.00 86.56 104 LYS A CA 1
ATOM 865 C C . LYS A 1 104 ? -20.516 -4.976 13.805 1.00 86.56 104 LYS A C 1
ATOM 867 O O . LYS A 1 104 ? -19.679 -5.693 13.247 1.00 86.56 104 LYS A O 1
ATOM 872 N N . PRO A 1 105 ? -21.175 -4.028 13.110 1.00 88.81 105 PRO A N 1
ATOM 873 C CA . PRO A 1 105 ? -20.845 -3.733 11.720 1.00 88.81 105 PRO A CA 1
ATOM 874 C C . PRO A 1 105 ? -19.415 -3.183 11.598 1.00 88.81 105 PRO A C 1
ATOM 876 O O . PRO A 1 105 ? -18.915 -2.491 12.484 1.00 88.81 105 PRO A O 1
ATOM 879 N N . MET A 1 106 ? -18.766 -3.457 10.467 1.00 89.12 106 MET A N 1
ATOM 880 C CA . MET A 1 106 ? -17.420 -2.977 10.150 1.00 89.12 106 MET A CA 1
ATOM 881 C C . MET A 1 106 ? -17.455 -2.160 8.860 1.00 89.12 106 MET A C 1
ATOM 883 O O . MET A 1 106 ? -18.140 -2.533 7.907 1.00 89.12 106 MET A O 1
ATOM 887 N N . PHE A 1 107 ? -16.692 -1.071 8.823 1.00 92.12 107 PHE A N 1
ATOM 888 C CA . PHE A 1 107 ? -16.449 -0.281 7.623 1.00 92.12 107 PHE A CA 1
ATOM 889 C C . PH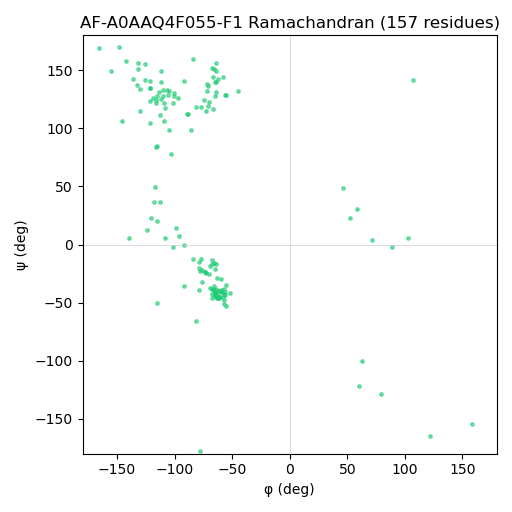E A 1 107 ? -14.962 -0.342 7.267 1.00 92.12 107 PHE A C 1
ATOM 891 O O . PHE A 1 107 ? -14.104 0.032 8.065 1.00 92.12 107 PHE A O 1
ATOM 898 N N . LEU A 1 108 ? -14.656 -0.814 6.061 1.00 92.6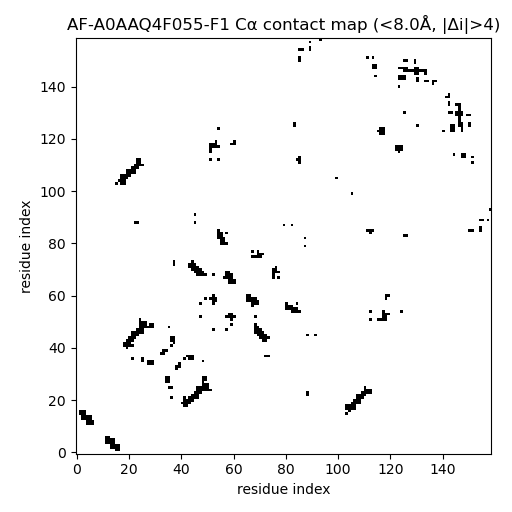9 108 LEU A N 1
ATOM 899 C CA . LEU A 1 108 ? -13.302 -0.835 5.517 1.00 92.69 108 LEU A CA 1
ATOM 900 C C . LEU A 1 108 ? -13.260 0.075 4.295 1.00 92.69 108 LEU A C 1
ATOM 902 O O . LEU A 1 108 ? -14.025 -0.123 3.353 1.00 92.69 108 LEU A O 1
ATOM 906 N N . PHE A 1 109 ? -12.356 1.049 4.308 1.00 93.69 109 PHE A N 1
ATOM 907 C CA . PHE A 1 109 ? -12.026 1.846 3.135 1.00 93.69 109 PHE A CA 1
ATOM 908 C C . PHE A 1 109 ? -10.634 1.449 2.646 1.00 93.69 109 PHE A C 1
ATOM 910 O O . PHE A 1 109 ? -9.661 1.587 3.385 1.00 93.69 109 PHE A O 1
ATOM 917 N N . MET A 1 110 ? -10.553 0.922 1.424 1.00 92.88 110 MET A N 1
ATOM 918 C CA . MET A 1 110 ? -9.327 0.383 0.834 1.00 92.88 110 MET A CA 1
ATOM 919 C C . MET A 1 110 ? -9.017 1.130 -0.466 1.00 92.88 110 MET A C 1
ATOM 921 O O . MET A 1 110 ? -9.684 0.913 -1.476 1.00 92.88 110 MET A O 1
ATOM 925 N N . SER A 1 111 ? -8.031 2.026 -0.438 1.00 92.50 111 SER A N 1
ATOM 926 C CA . SER A 1 111 ? -7.631 2.858 -1.582 1.00 92.50 111 SER A CA 1
ATOM 927 C C . SER A 1 111 ? -6.349 2.337 -2.234 1.00 92.50 111 SER A C 1
ATOM 929 O O . SER A 1 111 ? -5.273 2.866 -1.974 1.00 92.50 111 SER A O 1
ATOM 931 N N . TYR A 1 112 ? -6.453 1.275 -3.047 1.00 91.00 112 TYR A N 1
ATOM 932 C CA . TYR A 1 112 ? -5.292 0.596 -3.652 1.00 91.00 112 TYR A CA 1
ATOM 933 C C . TYR A 1 112 ? -4.246 1.574 -4.231 1.00 91.00 112 TYR A C 1
ATOM 935 O O . TYR A 1 112 ? -4.600 2.480 -4.977 1.00 91.00 112 TYR A O 1
ATOM 943 N N . GLN A 1 113 ? -2.963 1.351 -3.912 1.00 94.25 113 GLN A N 1
ATOM 944 C CA . GLN A 1 113 ? -1.824 1.989 -4.571 1.00 94.25 113 GLN A CA 1
ATOM 945 C C . GLN A 1 113 ? -1.763 1.476 -6.003 1.00 94.25 113 GLN A C 1
ATOM 947 O O . GLN A 1 113 ? -1.593 2.249 -6.940 1.00 94.25 113 GLN A O 1
ATOM 952 N N . ALA A 1 114 ? -1.966 0.162 -6.164 1.00 93.31 114 ALA A N 1
ATOM 953 C CA . ALA A 1 114 ? -2.124 -0.469 -7.457 1.00 93.31 114 ALA A CA 1
ATOM 954 C C . ALA A 1 114 ? -3.267 0.209 -8.240 1.00 93.31 114 ALA A C 1
ATOM 956 O O . ALA A 1 114 ? -4.372 0.361 -7.731 1.00 93.31 114 ALA A O 1
ATOM 957 N N . THR A 1 115 ? -3.066 0.634 -9.485 1.00 94.94 115 THR A N 1
ATOM 958 C CA . THR A 1 115 ? -1.882 0.458 -10.350 1.00 94.94 115 THR A CA 1
ATOM 959 C C . THR A 1 115 ? -1.155 1.774 -10.637 1.00 94.94 115 THR A C 1
ATOM 961 O O . THR A 1 115 ? -0.736 2.014 -11.771 1.00 94.94 115 THR A O 1
ATOM 964 N N . HIS A 1 116 ? -1.093 2.677 -9.660 1.00 95.19 116 HIS A N 1
ATOM 965 C CA . HIS A 1 116 ? -0.386 3.947 -9.788 1.00 95.19 116 HIS A CA 1
ATOM 966 C C . HIS A 1 116 ? 1.119 3.721 -9.985 1.00 95.19 116 HIS A C 1
ATOM 968 O O . HIS A 1 116 ? 1.658 2.692 -9.575 1.00 95.19 116 HIS A O 1
ATOM 974 N N . GLY A 1 117 ? 1.803 4.689 -10.591 1.00 93.56 117 GLY A N 1
ATOM 975 C CA . GLY A 1 117 ? 3.259 4.672 -10.655 1.00 93.56 117 GLY A CA 1
ATOM 976 C C . GLY A 1 117 ? 3.890 4.802 -9.264 1.00 93.56 117 GLY A C 1
ATOM 977 O O . GLY A 1 117 ? 3.415 5.574 -8.434 1.00 93.56 117 GLY A O 1
ATOM 978 N N . ALA A 1 118 ? 4.955 4.059 -8.999 1.00 91.38 118 ALA A N 1
ATOM 979 C CA . ALA A 1 118 ? 5.851 4.348 -7.892 1.00 91.38 118 ALA A CA 1
ATOM 980 C C . ALA A 1 118 ? 6.609 5.657 -8.144 1.00 91.38 118 ALA A C 1
ATOM 982 O O . ALA A 1 118 ? 6.894 6.013 -9.292 1.00 91.38 118 ALA A O 1
ATOM 983 N N . GLY A 1 119 ? 6.995 6.331 -7.063 1.00 78.25 119 GLY A N 1
ATOM 984 C CA . GLY A 1 119 ? 7.992 7.393 -7.139 1.00 78.25 119 GLY A CA 1
ATOM 985 C C . GLY A 1 119 ? 9.381 6.793 -7.383 1.00 78.25 119 GLY A C 1
ATOM 986 O O . GLY A 1 119 ? 9.780 5.860 -6.692 1.00 78.25 119 GLY A O 1
ATOM 987 N N . GLY A 1 120 ? 10.138 7.328 -8.347 1.00 79.19 120 GLY A N 1
ATOM 988 C CA . GLY A 1 120 ? 11.523 6.914 -8.611 1.00 79.19 120 GLY A CA 1
ATOM 989 C C . GLY A 1 120 ? 11.788 6.409 -10.038 1.00 79.19 120 GLY A C 1
ATOM 990 O O . GLY A 1 120 ? 11.006 6.683 -10.948 1.00 79.19 120 GLY A O 1
ATOM 991 N N . PRO A 1 121 ? 12.926 5.724 -10.269 1.00 79.00 121 PRO A N 1
ATOM 992 C CA . PRO A 1 121 ? 13.371 5.334 -11.611 1.00 79.00 121 PRO A CA 1
ATOM 993 C C . PRO A 1 121 ? 12.568 4.175 -12.217 1.00 79.00 121 PRO A C 1
ATOM 995 O O . PRO A 1 121 ? 12.516 4.050 -13.438 1.00 79.00 121 PRO A O 1
ATOM 998 N N . GLU A 1 122 ? 11.940 3.343 -11.383 1.00 87.00 122 GLU A N 1
ATOM 999 C CA . GLU A 1 122 ? 11.125 2.198 -11.801 1.00 87.00 122 GLU A CA 1
ATOM 1000 C C . GLU A 1 122 ? 9.659 2.422 -11.397 1.00 87.00 122 GLU A C 1
ATOM 1002 O O . GLU A 1 122 ? 9.238 1.972 -10.333 1.00 87.00 122 GLU A O 1
ATOM 1007 N N . PRO A 1 123 ? 8.855 3.128 -12.214 1.00 91.62 123 PRO A N 1
ATOM 1008 C CA . PRO A 1 123 ? 7.499 3.516 -11.826 1.00 91.62 123 PRO A CA 1
ATOM 1009 C C . PRO A 1 123 ? 6.504 2.349 -11.830 1.00 91.62 123 PRO A C 1
ATOM 1011 O O . PRO A 1 123 ? 5.486 2.414 -11.153 1.00 91.62 123 PRO A O 1
ATOM 1014 N N . LEU A 1 124 ? 6.741 1.278 -12.590 1.00 96.94 124 LEU A N 1
ATOM 1015 C CA . LEU A 1 124 ? 5.819 0.142 -12.671 1.00 96.94 124 LEU A CA 1
ATOM 1016 C C . LEU A 1 124 ? 6.427 -1.065 -11.970 1.00 96.94 124 LEU A C 1
ATOM 1018 O O . LEU A 1 124 ? 7.335 -1.704 -12.494 1.00 96.94 124 LEU A O 1
ATOM 1022 N N . GLN A 1 125 ? 5.904 -1.374 -10.789 1.00 97.19 125 GLN A N 1
A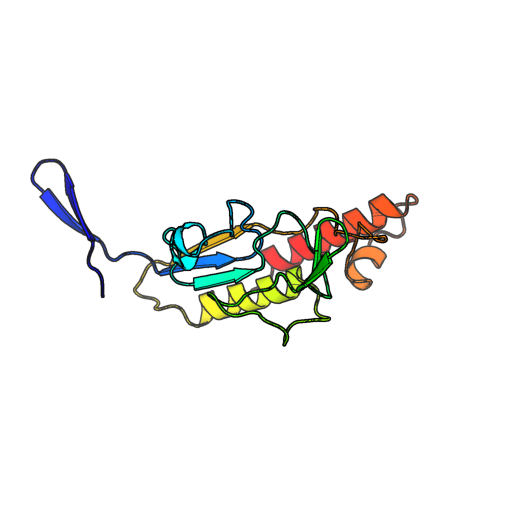TOM 1023 C CA . GLN A 1 125 ? 6.432 -2.405 -9.907 1.00 97.19 125 GLN A CA 1
ATOM 1024 C C . GLN A 1 125 ? 5.349 -3.445 -9.630 1.00 97.19 125 GLN A C 1
ATOM 1026 O O . GLN A 1 125 ? 4.275 -3.110 -9.144 1.00 97.19 125 GLN A O 1
ATOM 1031 N N . ALA A 1 126 ? 5.635 -4.710 -9.927 1.00 97.25 126 ALA A N 1
ATOM 1032 C CA . ALA A 1 126 ? 4.760 -5.844 -9.643 1.00 97.25 126 ALA A CA 1
ATOM 1033 C C . ALA A 1 126 ? 5.602 -7.055 -9.220 1.00 97.25 126 ALA A C 1
ATOM 1035 O O . ALA A 1 126 ? 6.785 -7.117 -9.574 1.00 97.25 126 ALA A O 1
ATOM 1036 N N . PRO A 1 127 ? 5.031 -8.034 -8.498 1.00 97.75 127 PRO A N 1
ATOM 1037 C CA . PRO A 1 127 ? 5.714 -9.295 -8.258 1.00 97.75 127 PRO A CA 1
ATOM 1038 C C . PRO A 1 127 ? 5.962 -10.024 -9.579 1.00 97.75 127 PRO A C 1
ATOM 1040 O O . PRO A 1 127 ? 5.147 -9.987 -10.510 1.00 97.75 127 PRO A O 1
ATOM 1043 N N . LYS A 1 128 ? 7.119 -10.677 -9.672 1.00 97.56 128 LYS A N 1
ATOM 1044 C CA . LYS A 1 128 ? 7.599 -11.309 -10.904 1.00 97.56 128 LYS A CA 1
ATOM 1045 C C . LYS A 1 128 ? 6.598 -12.340 -11.430 1.00 97.56 128 LYS A C 1
ATOM 1047 O O . LYS A 1 128 ? 6.295 -12.356 -12.621 1.00 97.56 128 LYS A O 1
ATOM 1052 N N . GLU A 1 129 ? 6.036 -13.138 -10.532 1.00 97.81 129 GLU A N 1
ATOM 1053 C CA . GLU A 1 129 ? 5.050 -14.173 -10.820 1.00 97.81 129 GLU A CA 1
ATOM 1054 C C . GLU A 1 129 ? 3.775 -13.629 -11.480 1.00 97.81 129 GLU A C 1
ATOM 1056 O O . GLU A 1 129 ? 3.156 -14.333 -12.275 1.00 97.81 129 GLU A O 1
ATOM 1061 N N . ASN A 1 130 ? 3.389 -12.379 -11.204 1.00 98.38 130 ASN A N 1
ATOM 1062 C CA . ASN A 1 130 ? 2.239 -11.745 -11.843 1.00 98.38 130 ASN A CA 1
ATOM 1063 C C . ASN A 1 130 ? 2.589 -11.250 -13.251 1.00 98.38 130 ASN A C 1
ATOM 1065 O O . ASN A 1 130 ? 1.791 -11.396 -14.174 1.00 98.38 130 ASN A O 1
ATOM 1069 N N . VAL A 1 131 ? 3.790 -10.694 -13.441 1.00 98.19 131 VAL A N 1
ATOM 1070 C CA . VAL A 1 131 ? 4.264 -10.202 -14.749 1.00 98.19 131 VAL A CA 1
ATOM 1071 C C . VAL A 1 131 ? 4.455 -11.358 -15.736 1.00 98.19 131 VAL A C 1
ATOM 1073 O O . VAL A 1 131 ? 4.105 -11.248 -16.914 1.00 98.19 131 VAL A O 1
ATOM 1076 N N . GLU A 1 132 ? 4.971 -12.492 -15.259 1.00 98.19 132 GLU A N 1
ATOM 1077 C CA . GLU A 1 132 ? 5.272 -13.674 -16.077 1.00 98.19 132 GLU A CA 1
ATOM 1078 C C . GLU A 1 132 ? 4.032 -14.376 -16.650 1.00 98.19 132 GLU A C 1
ATOM 1080 O O . GLU A 1 132 ? 4.158 -15.149 -17.599 1.00 98.19 132 GLU A O 1
ATOM 1085 N N . LYS A 1 133 ? 2.824 -14.060 -16.165 1.00 98.44 133 LYS A N 1
ATOM 1086 C CA . LYS A 1 133 ? 1.560 -14.557 -16.740 1.00 98.44 133 LYS A CA 1
ATOM 1087 C C . LYS A 1 133 ? 1.239 -13.979 -18.114 1.00 98.44 133 LYS A C 1
ATOM 1089 O O . LYS A 1 133 ? 0.416 -14.540 -18.838 1.00 98.44 133 LYS A O 1
ATOM 1094 N N . PHE A 1 134 ? 1.874 -12.867 -18.481 1.00 98.25 134 PHE A N 1
ATOM 1095 C CA . PHE A 1 134 ? 1.546 -12.104 -19.683 1.00 98.25 134 PHE A CA 1
ATOM 1096 C C . PHE A 1 134 ? 2.701 -12.057 -20.699 1.00 98.25 134 PHE A C 1
ATOM 1098 O O . PHE A 1 134 ? 3.033 -10.978 -21.198 1.00 98.25 134 PHE A O 1
ATOM 1105 N N . PRO A 1 135 ? 3.329 -13.196 -21.065 1.00 97.88 135 PRO A N 1
ATOM 1106 C CA . PRO A 1 135 ? 4.498 -13.190 -21.948 1.00 97.88 135 PRO A CA 1
ATOM 1107 C C . PRO A 1 135 ? 4.170 -12.679 -23.359 1.00 97.88 135 PRO A C 1
ATOM 1109 O O . PRO A 1 135 ? 5.063 -12.225 -24.070 1.00 97.88 135 PRO A O 1
ATOM 1112 N N . TYR A 1 136 ? 2.891 -12.721 -23.744 1.00 98.25 136 TYR A N 1
ATOM 1113 C CA . TYR A 1 136 ? 2.373 -12.261 -25.031 1.00 98.25 136 TYR A CA 1
ATOM 1114 C C . TYR A 1 136 ? 2.248 -10.731 -25.147 1.00 98.25 136 TYR A C 1
ATOM 1116 O O . TYR A 1 136 ? 2.025 -10.225 -26.243 1.00 98.25 136 TYR A O 1
ATOM 1124 N N . ILE A 1 137 ? 2.367 -9.974 -24.048 1.00 98.50 137 ILE A N 1
ATOM 1125 C CA . ILE A 1 137 ? 2.367 -8.505 -24.093 1.00 98.50 137 ILE A CA 1
ATOM 1126 C C . ILE A 1 137 ? 3.795 -8.043 -24.377 1.00 98.50 137 ILE A C 1
ATOM 1128 O O . ILE A 1 137 ? 4.618 -8.015 -23.468 1.00 98.50 137 ILE A O 1
ATOM 1132 N N . GLU A 1 138 ? 4.122 -7.716 -25.626 1.00 97.75 138 GLU A N 1
ATOM 1133 C CA . GLU A 1 138 ? 5.494 -7.358 -26.034 1.00 97.75 138 GLU A CA 1
ATOM 1134 C C . GLU A 1 138 ? 6.025 -6.094 -25.343 1.00 97.75 138 GLU A C 1
ATOM 1136 O O . GLU A 1 138 ? 7.183 -6.056 -24.931 1.00 97.75 138 GLU A O 1
ATOM 1141 N N . GLU A 1 139 ? 5.170 -5.083 -25.177 1.00 98.00 139 GLU A N 1
ATOM 1142 C CA . GLU A 1 139 ? 5.545 -3.816 -24.551 1.00 98.00 139 GLU A CA 1
ATOM 1143 C C . GLU A 1 139 ? 5.771 -4.013 -23.042 1.00 98.00 139 GLU A C 1
ATOM 1145 O O . GLU A 1 139 ? 4.886 -4.453 -22.301 1.00 98.00 139 GLU A O 1
ATOM 1150 N N . ASN A 1 140 ? 6.996 -3.727 -22.596 1.00 95.62 140 ASN A N 1
ATOM 1151 C CA . ASN A 1 140 ? 7.472 -4.084 -21.266 1.00 95.62 140 ASN A CA 1
ATOM 1152 C C . ASN A 1 140 ? 6.706 -3.357 -20.149 1.00 95.62 140 ASN A C 1
ATOM 1154 O O . ASN A 1 140 ? 6.322 -4.001 -19.170 1.00 95.62 140 ASN A O 1
ATOM 1158 N N . ALA A 1 141 ? 6.434 -2.058 -20.301 1.00 96.00 141 ALA A N 1
ATOM 1159 C CA . ALA A 1 141 ? 5.711 -1.282 -19.299 1.00 96.00 141 ALA A CA 1
ATOM 1160 C C . ALA A 1 141 ? 4.273 -1.802 -19.141 1.00 96.00 141 ALA A C 1
ATOM 1162 O O . ALA A 1 141 ? 3.791 -2.016 -18.029 1.00 96.00 141 ALA A O 1
ATOM 1163 N N . ARG A 1 142 ? 3.598 -2.119 -20.247 1.00 97.88 142 ARG A N 1
ATOM 1164 C CA . ARG A 1 142 ? 2.248 -2.680 -20.269 1.00 97.88 142 ARG A CA 1
ATOM 1165 C C . ARG A 1 142 ? 2.201 -4.068 -19.654 1.00 97.88 142 ARG A C 1
ATOM 1167 O O . ARG A 1 142 ? 1.213 -4.388 -18.995 1.00 97.88 142 ARG A O 1
ATOM 1174 N N . ARG A 1 143 ? 3.244 -4.880 -19.840 1.00 98.00 143 ARG A N 1
ATOM 1175 C CA . ARG A 1 143 ? 3.356 -6.194 -19.195 1.00 98.00 143 ARG A CA 1
ATOM 1176 C C . ARG A 1 143 ? 3.478 -6.062 -17.677 1.00 98.00 143 ARG A C 1
ATOM 1178 O O . ARG A 1 143 ? 2.771 -6.762 -16.958 1.00 98.00 143 ARG A O 1
ATOM 1185 N N . HIS A 1 144 ? 4.304 -5.133 -17.194 1.00 97.62 144 HIS A N 1
ATOM 1186 C CA . HIS A 1 144 ? 4.406 -4.843 -15.761 1.00 97.62 144 HIS A CA 1
ATOM 1187 C C . HIS A 1 144 ? 3.085 -4.312 -15.206 1.00 97.62 144 HIS A C 1
ATOM 1189 O O . HIS A 1 144 ? 2.590 -4.839 -14.216 1.00 97.62 144 HIS A O 1
ATOM 1195 N N . TYR A 1 145 ? 2.454 -3.361 -15.898 1.00 98.19 145 TYR A N 1
ATOM 1196 C CA . TYR A 1 145 ? 1.132 -2.848 -15.540 1.00 98.19 145 TYR A CA 1
ATOM 1197 C C . TYR A 1 145 ? 0.079 -3.965 -15.453 1.00 98.19 145 TYR A C 1
ATOM 1199 O O . TYR A 1 145 ? -0.698 -4.006 -14.503 1.00 98.19 145 TYR A O 1
ATOM 1207 N N . ALA A 1 146 ? 0.066 -4.906 -16.404 1.00 98.50 146 ALA A N 1
ATOM 1208 C CA . ALA A 1 146 ? -0.818 -6.072 -16.350 1.00 98.50 146 ALA A CA 1
ATOM 1209 C C . ALA A 1 146 ? -0.542 -6.945 -15.114 1.00 98.50 146 ALA A C 1
ATOM 1211 O O . ALA A 1 146 ? -1.486 -7.368 -14.452 1.00 98.50 146 ALA A O 1
ATOM 1212 N N . GLY A 1 147 ? 0.731 -7.140 -14.751 1.00 98.44 147 GLY A N 1
ATOM 1213 C CA . GLY A 1 147 ? 1.119 -7.792 -13.498 1.00 98.44 147 GLY A CA 1
ATOM 1214 C C . GLY A 1 147 ? 0.604 -7.062 -12.250 1.00 98.44 147 GLY A C 1
ATOM 1215 O O . GLY A 1 147 ? 0.129 -7.707 -11.319 1.00 98.44 147 GLY A O 1
ATOM 1216 N N . MET A 1 148 ? 0.620 -5.724 -12.239 1.00 98.25 148 MET A N 1
ATOM 1217 C CA . MET A 1 148 ? 0.070 -4.922 -11.134 1.00 98.25 148 MET A CA 1
ATOM 1218 C C . MET A 1 148 ? -1.444 -5.115 -10.994 1.00 98.25 148 MET A C 1
ATOM 1220 O O . MET A 1 148 ? -1.938 -5.313 -9.884 1.00 98.25 148 MET A O 1
ATOM 1224 N N . VAL A 1 149 ? -2.177 -5.083 -12.117 1.00 98.31 149 VAL A N 1
ATOM 1225 C CA . VAL A 1 149 ? -3.630 -5.334 -12.143 1.00 98.31 149 VAL A CA 1
ATOM 1226 C C . VAL A 1 149 ? -3.937 -6.750 -11.655 1.00 98.31 149 VAL A C 1
ATOM 1228 O O . VAL A 1 149 ? -4.828 -6.927 -10.832 1.00 98.31 149 VAL A O 1
ATOM 1231 N N . ASP A 1 150 ? -3.194 -7.751 -12.125 1.00 98.31 150 ASP A N 1
ATOM 1232 C CA . ASP A 1 150 ? -3.387 -9.152 -11.738 1.00 98.31 150 ASP A CA 1
ATOM 1233 C C . ASP A 1 150 ? -3.103 -9.392 -10.246 1.00 98.31 150 ASP A C 1
ATOM 1235 O O . ASP A 1 150 ? -3.838 -10.131 -9.594 1.00 98.31 150 ASP A O 1
ATOM 1239 N N . ALA A 1 151 ? -2.091 -8.736 -9.669 1.00 97.81 151 ALA A N 1
ATOM 1240 C CA . ALA A 1 151 ? -1.842 -8.790 -8.227 1.00 97.81 151 ALA A CA 1
ATOM 1241 C C . ALA A 1 151 ? -2.987 -8.152 -7.416 1.00 97.81 151 ALA A C 1
ATOM 1243 O O . ALA A 1 151 ? -3.394 -8.688 -6.384 1.00 97.81 151 ALA A O 1
ATOM 1244 N N . MET A 1 152 ? -3.534 -7.026 -7.888 1.00 96.94 152 MET A N 1
ATOM 1245 C CA . MET A 1 152 ? -4.694 -6.379 -7.266 1.00 96.94 152 MET A CA 1
ATOM 1246 C C . MET A 1 152 ? -5.953 -7.257 -7.352 1.00 96.94 152 MET A C 1
ATOM 1248 O O . MET A 1 152 ? -6.677 -7.375 -6.366 1.00 96.94 152 MET A O 1
ATOM 1252 N N . ASP A 1 153 ? -6.205 -7.898 -8.496 1.00 97.50 153 ASP A N 1
ATOM 1253 C CA . ASP A 1 153 ? -7.344 -8.807 -8.683 1.00 97.50 153 ASP A CA 1
ATOM 1254 C C . ASP A 1 153 ? -7.266 -10.021 -7.743 1.00 97.50 153 ASP A C 1
ATOM 1256 O O . ASP A 1 153 ? -8.236 -10.342 -7.053 1.00 97.50 153 ASP A O 1
ATOM 1260 N N . GLN A 1 154 ? -6.080 -10.627 -7.609 1.00 96.6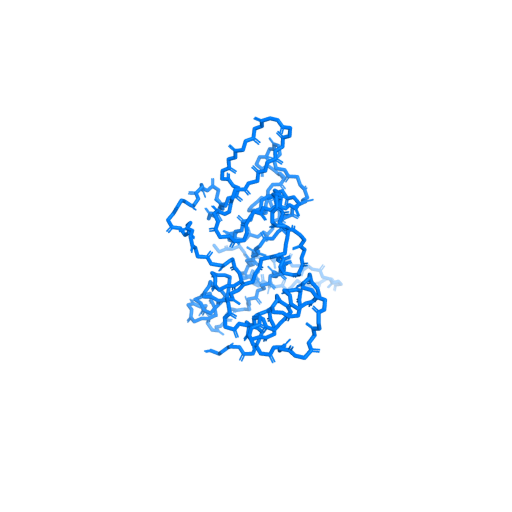2 154 GLN A N 1
ATOM 1261 C CA . GLN A 1 154 ? -5.851 -11.702 -6.638 1.00 96.62 154 GLN A CA 1
ATOM 1262 C C . GLN A 1 154 ? -6.155 -11.263 -5.205 1.00 96.62 154 GLN A C 1
ATOM 1264 O O . GLN A 1 154 ? -6.860 -11.976 -4.495 1.00 96.62 154 GLN A O 1
ATOM 1269 N N . SER A 1 155 ? -5.691 -10.073 -4.810 1.00 95.50 155 SER A N 1
ATOM 1270 C CA . SER A 1 155 ? -5.968 -9.483 -3.493 1.00 95.50 155 SER A CA 1
ATOM 1271 C C . SER A 1 155 ? -7.471 -9.342 -3.219 1.00 95.50 155 SER A C 1
ATOM 1273 O O . SER A 1 155 ? -7.927 -9.599 -2.105 1.00 95.50 155 SER A O 1
ATOM 1275 N N . VAL A 1 156 ? -8.271 -8.980 -4.229 1.00 95.44 156 VAL A N 1
ATOM 1276 C CA . VAL A 1 156 ? -9.740 -8.904 -4.109 1.00 95.44 156 VAL A CA 1
ATOM 1277 C C . VAL A 1 156 ? -10.373 -10.293 -3.955 1.00 95.44 156 VAL A C 1
ATOM 1279 O O . VAL A 1 156 ? -11.348 -10.445 -3.217 1.00 95.44 156 VAL A O 1
ATOM 1282 N N . GLY A 1 157 ? -9.844 -11.300 -4.653 1.00 93.69 157 GLY A N 1
ATOM 1283 C CA . GLY A 1 157 ? -10.350 -12.674 -4.620 1.00 93.69 157 GLY A CA 1
ATOM 1284 C C . GLY A 1 157 ? -9.930 -13.494 -3.394 1.00 93.69 157 GLY A C 1
ATOM 1285 O O . GLY A 1 157 ? -10.514 -14.555 -3.146 1.00 93.69 157 GLY A O 1
ATOM 1286 N N . GLU A 1 158 ? -8.933 -13.035 -2.638 1.00 88.38 158 GLU A N 1
ATOM 1287 C CA . GLU A 1 158 ? -8.347 -13.783 -1.527 1.00 88.38 158 GLU A CA 1
ATOM 1288 C C . GLU A 1 158 ? -9.290 -13.864 -0.312 1.00 88.38 158 GLU A C 1
ATOM 1290 O O . GLU A 1 158 ? -9.959 -12.895 0.052 1.00 88.38 158 GLU A O 1
ATOM 1295 N N . ARG A 1 159 ? -9.363 -15.041 0.326 1.00 71.25 159 ARG A N 1
ATOM 1296 C CA . ARG A 1 159 ? -10.307 -15.351 1.417 1.00 71.25 159 ARG A CA 1
ATOM 1297 C C . ARG A 1 159 ? -9.606 -15.669 2.730 1.00 71.25 159 ARG A C 1
ATOM 1299 O O . ARG A 1 159 ? -8.620 -16.433 2.694 1.00 71.25 159 ARG A O 1
#

Organism: Amblyomma americanum (NCBI:txid6943)

pLDDT: mean 90.18, std 11.41, range [46.0, 98.5]